Protein AF-A0A945JI12-F1 (afdb_monomer_lite)

Secondary structure (DSSP, 8-state):
---HHHHHHHHHHHHTTSSS-HHHHHHHHHHHHHTTEEEEEE---SSSHHHHHHHHH-TTSEEEE-SSHHHHHHHHHHHHHTT-EEEEE-

Radius of gyration: 12.8 Å; chains: 1; bounding box: 22×30×37 Å

pLDDT: mean 90.48, std 10.07, range [52.56, 98.5]

Sequence (90 aa):
MENLVEASTRSAKRATETGYSADVAQEIADICADCGISLVTTLPDDWIAQTIATFEQDSRFTHVPANREESMVGLCSGAFLSGTGALALM

Foldseek 3Di:
DDDPVRVLVVLLVVLVVAEDDLVVLVVVVVVLVVVQAAEEEEEDDRHHSSSLSNQVPDPSHDYDYDHDPVVQVVVCVVCVVVVHHYYYYD

Structure (mmCIF, N/CA/C/O backbone):
data_AF-A0A945JI12-F1
#
_entry.id   AF-A0A945JI12-F1
#
loop_
_atom_site.group_PDB
_atom_site.id
_atom_site.type_symbol
_atom_site.label_atom_id
_atom_site.label_alt_id
_atom_site.label_comp_id
_atom_site.label_asym_id
_atom_site.label_entity_id
_atom_site.label_seq_id
_atom_site.pdbx_PDB_ins_code
_atom_site.Cartn_x
_atom_site.Cartn_y
_atom_site.Cartn_z
_atom_site.occupancy
_atom_site.B_iso_or_equiv
_atom_site.auth_seq_id
_atom_site.auth_comp_id
_atom_site.auth_asym_id
_atom_site.auth_atom_id
_atom_site.pdbx_PDB_model_num
ATOM 1 N N . MET A 1 1 ? -5.028 10.433 -26.413 1.00 52.56 1 MET A N 1
ATOM 2 C CA . MET A 1 1 ? -4.718 10.783 -25.015 1.00 52.56 1 MET A CA 1
ATOM 3 C C . MET A 1 1 ? -5.236 9.625 -24.203 1.00 52.56 1 MET A C 1
ATOM 5 O O . MET A 1 1 ? -6.429 9.371 -24.258 1.00 52.56 1 MET A O 1
ATOM 9 N N . GLU A 1 2 ? -4.334 8.830 -23.652 1.00 63.88 2 GLU A N 1
ATOM 10 C CA . GLU A 1 2 ? -4.691 7.598 -22.952 1.00 63.88 2 GLU A CA 1
ATOM 11 C C . GLU A 1 2 ? -5.329 7.939 -21.605 1.00 63.88 2 GLU A C 1
ATOM 13 O O . GLU A 1 2 ? -4.895 8.887 -20.944 1.0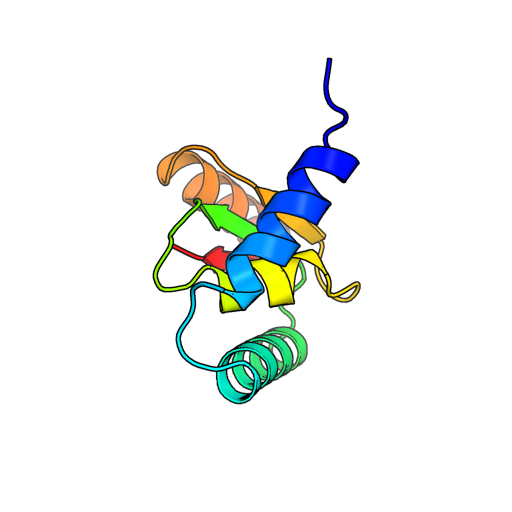0 63.88 2 GLU A O 1
ATOM 18 N N . ASN A 1 3 ? -6.394 7.234 -21.229 1.00 80.12 3 ASN A N 1
ATOM 19 C CA . ASN A 1 3 ? -7.069 7.483 -19.960 1.00 80.12 3 ASN A CA 1
ATOM 20 C C . ASN A 1 3 ? -6.221 6.917 -18.803 1.00 80.12 3 ASN A C 1
ATOM 22 O O . ASN A 1 3 ? -5.576 5.881 -18.950 1.00 80.12 3 ASN A O 1
ATOM 26 N N . LEU A 1 4 ? -6.234 7.569 -17.635 1.00 72.00 4 LEU A N 1
ATOM 27 C CA . LEU A 1 4 ? -5.537 7.108 -16.425 1.00 72.00 4 LEU A CA 1
ATOM 28 C C . LEU A 1 4 ? -5.911 5.664 -16.059 1.00 72.00 4 LEU A C 1
ATOM 30 O O . LEU A 1 4 ? -5.049 4.893 -15.651 1.00 72.00 4 LEU A O 1
ATOM 34 N N . VAL A 1 5 ? -7.171 5.280 -16.289 1.00 75.38 5 VAL A N 1
ATOM 35 C CA . VAL A 1 5 ? -7.664 3.911 -16.062 1.00 75.38 5 VAL A CA 1
ATOM 36 C C . VAL A 1 5 ? -7.009 2.902 -17.014 1.00 75.38 5 VAL A C 1
ATOM 38 O O . VAL A 1 5 ? -6.654 1.798 -16.608 1.00 75.38 5 VAL A O 1
ATOM 41 N N . GLU A 1 6 ? -6.803 3.275 -18.279 1.00 78.88 6 GLU A N 1
ATOM 42 C CA . GLU A 1 6 ? -6.152 2.413 -19.277 1.00 78.88 6 GLU A CA 1
ATOM 43 C C . GLU A 1 6 ? -4.660 2.251 -18.968 1.00 78.88 6 GLU A C 1
ATOM 45 O O . GLU A 1 6 ? -4.117 1.146 -19.051 1.00 78.88 6 GLU A O 1
ATOM 50 N N . ALA A 1 7 ? -4.005 3.339 -18.551 1.00 76.19 7 ALA A N 1
ATOM 51 C CA . ALA A 1 7 ? -2.612 3.315 -18.123 1.00 76.19 7 ALA A CA 1
ATOM 52 C C . ALA A 1 7 ? -2.412 2.435 -16.878 1.00 76.19 7 ALA A C 1
ATOM 54 O O . ALA A 1 7 ? -1.513 1.596 -16.883 1.00 76.19 7 ALA A O 1
ATOM 55 N N . SER A 1 8 ? -3.286 2.577 -15.878 1.00 73.38 8 SER A N 1
ATOM 56 C CA . SER A 1 8 ? -3.354 1.741 -14.671 1.00 73.38 8 SER A CA 1
ATOM 57 C C . SER A 1 8 ? -3.511 0.258 -15.018 1.00 73.38 8 SER A C 1
ATOM 59 O O . SER A 1 8 ? -2.655 -0.562 -14.692 1.00 73.38 8 SER A O 1
ATOM 61 N N . THR A 1 9 ? -4.527 -0.084 -15.817 1.00 78.88 9 THR A N 1
ATOM 62 C CA . THR A 1 9 ? -4.809 -1.478 -16.203 1.00 78.88 9 THR A CA 1
ATOM 63 C C . THR A 1 9 ? -3.621 -2.130 -16.921 1.00 78.88 9 THR A C 1
ATOM 65 O O . THR A 1 9 ? -3.310 -3.304 -16.712 1.00 78.88 9 THR A O 1
ATOM 68 N N . ARG A 1 10 ? -2.918 -1.377 -17.775 1.00 81.38 10 ARG A N 1
ATOM 69 C CA . ARG A 1 10 ? -1.717 -1.873 -18.457 1.00 81.38 10 ARG A CA 1
ATOM 70 C C . ARG A 1 10 ? -0.541 -2.062 -17.501 1.00 81.38 10 ARG A C 1
ATOM 72 O O . ARG A 1 10 ? 0.171 -3.057 -17.640 1.00 81.38 10 ARG A O 1
ATOM 79 N N . SER A 1 11 ? -0.327 -1.131 -16.574 1.00 74.94 11 SER A N 1
ATOM 80 C CA . SER A 1 11 ? 0.708 -1.25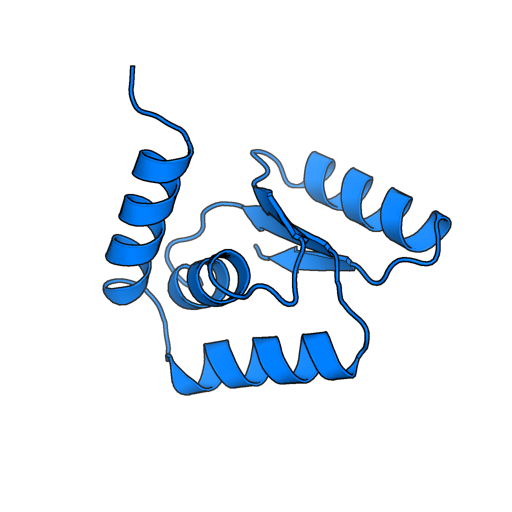7 -15.544 1.00 74.94 11 SER A CA 1
ATOM 81 C C . SER A 1 11 ? 0.461 -2.489 -14.677 1.00 74.94 11 SER A C 1
ATOM 83 O O . SER A 1 11 ? 1.366 -3.304 -14.526 1.00 74.94 11 SER A O 1
ATOM 85 N N . ALA A 1 12 ? -0.782 -2.703 -14.237 1.00 73.50 12 ALA A N 1
ATOM 86 C CA . ALA A 1 12 ? -1.199 -3.891 -13.499 1.00 73.50 12 ALA A CA 1
ATOM 87 C C . ALA A 1 12 ? -0.952 -5.194 -14.277 1.00 73.50 12 ALA A C 1
ATOM 89 O O . ALA A 1 12 ? -0.444 -6.169 -13.727 1.00 73.50 12 ALA A O 1
ATOM 90 N N . LYS A 1 13 ? -1.241 -5.214 -15.584 1.00 78.25 13 LYS A N 1
ATOM 91 C CA . LYS A 1 13 ? -0.931 -6.376 -16.427 1.00 78.25 13 LYS A CA 1
ATOM 92 C C . LYS A 1 13 ? 0.573 -6.655 -16.467 1.00 78.25 13 LYS A C 1
ATOM 94 O O . LYS A 1 13 ? 0.982 -7.791 -16.254 1.00 78.25 13 LYS A O 1
ATOM 99 N N . ARG A 1 14 ? 1.398 -5.630 -16.694 1.00 75.06 14 ARG A N 1
ATOM 100 C CA . ARG A 1 14 ? 2.862 -5.778 -16.737 1.00 75.06 14 ARG A CA 1
ATOM 101 C C . ARG A 1 14 ? 3.437 -6.197 -15.382 1.00 75.06 14 ARG A C 1
ATOM 103 O O . ARG A 1 14 ? 4.353 -7.004 -15.335 1.00 75.06 14 ARG A O 1
ATOM 110 N N . ALA A 1 15 ? 2.847 -5.736 -14.288 1.00 75.12 15 ALA A N 1
ATOM 111 C CA . ALA A 1 15 ? 3.199 -6.153 -12.937 1.00 75.12 15 ALA A CA 1
ATOM 112 C C . ALA A 1 15 ? 2.953 -7.647 -12.658 1.00 75.12 15 ALA A C 1
ATOM 114 O O . ALA A 1 15 ? 3.587 -8.213 -11.781 1.00 75.12 15 ALA A O 1
ATOM 115 N N . THR A 1 16 ? 2.074 -8.327 -13.400 1.00 70.56 16 THR A N 1
ATOM 116 C CA . THR A 1 16 ? 1.972 -9.799 -13.306 1.00 70.56 16 THR A CA 1
ATOM 117 C C . THR A 1 16 ? 3.099 -10.530 -14.046 1.00 70.56 16 THR A C 1
ATOM 119 O O . THR A 1 16 ? 3.300 -11.723 -13.836 1.00 70.56 16 THR A O 1
ATOM 122 N N . GLU A 1 17 ? 3.852 -9.821 -14.893 1.00 76.75 17 GLU A N 1
ATOM 123 C CA . GLU A 1 17 ? 5.028 -10.322 -15.618 1.00 76.75 17 GLU A CA 1
ATOM 124 C C . GLU A 1 17 ? 6.333 -10.032 -14.850 1.00 76.75 17 GLU A C 1
ATOM 126 O O . GLU A 1 17 ? 7.350 -10.684 -15.087 1.00 76.75 17 GLU A O 1
ATOM 131 N N . THR A 1 18 ? 6.304 -9.062 -13.928 1.00 64.81 18 THR A N 1
ATOM 132 C CA . THR A 1 18 ? 7.452 -8.574 -13.153 1.00 64.81 18 THR A CA 1
ATOM 133 C C . THR A 1 18 ? 7.100 -8.471 -11.670 1.00 64.81 18 THR A C 1
ATOM 135 O O . THR A 1 18 ? 6.219 -7.712 -11.282 1.00 64.81 18 THR A O 1
ATOM 138 N N . GLY A 1 19 ? 7.790 -9.213 -10.816 1.00 66.31 19 GLY A N 1
ATOM 139 C CA . GLY A 1 19 ? 7.506 -9.237 -9.386 1.00 66.31 19 GLY A CA 1
ATOM 140 C C . GLY A 1 19 ? 7.879 -10.580 -8.783 1.00 66.31 19 GLY A C 1
ATOM 141 O O . GLY A 1 19 ? 8.138 -11.543 -9.504 1.00 66.31 19 GLY A O 1
ATOM 142 N N . TYR A 1 20 ? 7.985 -10.625 -7.458 1.00 79.06 20 TYR A N 1
ATOM 143 C CA . TYR A 1 20 ? 8.582 -11.777 -6.787 1.00 79.06 20 TYR A CA 1
ATOM 144 C C . TYR A 1 20 ? 7.596 -12.934 -6.567 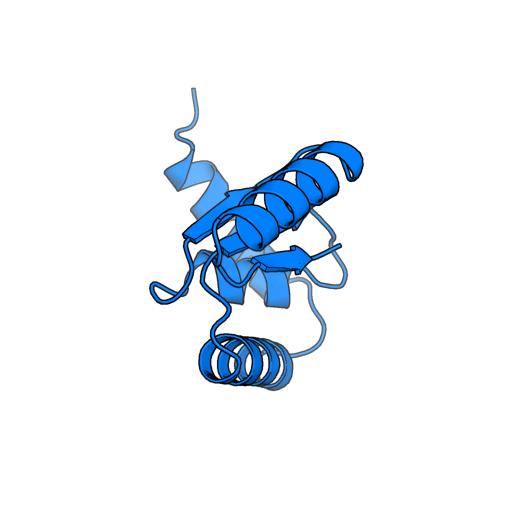1.00 79.06 20 TYR A C 1
ATOM 146 O O . TYR A 1 20 ? 7.926 -14.083 -6.853 1.00 79.06 20 TYR A O 1
ATOM 154 N N . SER A 1 21 ? 6.406 -12.658 -6.021 1.00 89.38 21 SER A N 1
ATOM 155 C CA . SER A 1 21 ? 5.405 -13.681 -5.685 1.00 89.38 21 SER A CA 1
ATOM 156 C C . SER A 1 21 ? 4.016 -13.074 -5.464 1.00 89.38 21 SER A C 1
ATOM 158 O O . SER A 1 21 ? 3.876 -12.100 -4.722 1.00 89.38 21 SER A O 1
ATOM 160 N N . ALA A 1 22 ? 2.989 -13.692 -6.058 1.00 90.25 22 ALA A N 1
ATOM 161 C CA . ALA A 1 22 ? 1.585 -13.303 -5.883 1.00 90.25 22 ALA A CA 1
ATOM 162 C C . ALA A 1 22 ? 1.109 -13.521 -4.447 1.00 90.25 22 ALA A C 1
ATOM 164 O O . ALA A 1 22 ? 0.480 -12.644 -3.865 1.00 90.25 22 ALA A O 1
ATOM 165 N N . ASP A 1 23 ? 1.451 -14.678 -3.881 1.00 94.31 23 ASP A N 1
ATOM 166 C CA . ASP A 1 23 ? 0.999 -15.076 -2.551 1.00 94.31 23 ASP A CA 1
ATOM 167 C C . ASP A 1 23 ? 1.580 -14.140 -1.486 1.00 94.31 23 ASP A C 1
ATOM 169 O O . ASP A 1 23 ? 0.864 -13.691 -0.599 1.00 94.31 23 ASP A O 1
ATOM 173 N N . VAL A 1 24 ? 2.858 -13.766 -1.631 1.00 95.00 24 VAL A N 1
ATOM 174 C CA . VAL A 1 24 ? 3.521 -12.820 -0.719 1.00 95.00 24 VAL A CA 1
ATOM 175 C C . VAL A 1 24 ? 2.943 -11.414 -0.873 1.00 95.00 24 VAL A C 1
ATOM 177 O O . VAL A 1 24 ? 2.716 -10.735 0.123 1.00 95.00 24 VAL A O 1
ATOM 180 N N . ALA A 1 25 ? 2.685 -10.962 -2.104 1.00 95.31 25 ALA A N 1
ATOM 181 C CA . ALA A 1 25 ? 2.063 -9.660 -2.341 1.00 95.31 25 ALA A CA 1
ATOM 182 C C . ALA A 1 25 ? 0.668 -9.572 -1.699 1.00 95.31 25 ALA A C 1
ATOM 184 O O . ALA A 1 25 ? 0.351 -8.570 -1.055 1.00 95.31 25 ALA A O 1
ATOM 185 N N . GLN A 1 26 ? -0.131 -10.634 -1.829 1.00 96.75 26 GLN A N 1
ATOM 186 C CA . GLN A 1 26 ? -1.450 -10.720 -1.212 1.00 96.75 26 GLN A CA 1
ATOM 187 C C . GLN A 1 26 ? -1.360 -10.769 0.318 1.00 96.75 26 GLN A C 1
ATOM 189 O O . GLN A 1 26 ? -2.086 -10.040 0.987 1.00 96.75 26 GLN A O 1
ATOM 194 N N . GLU A 1 27 ? -0.435 -11.556 0.874 1.00 97.94 27 GLU A N 1
ATOM 195 C CA . GLU A 1 27 ? -0.204 -11.632 2.321 1.00 97.94 27 GLU A CA 1
ATOM 196 C C . GLU A 1 27 ? 0.190 -10.266 2.905 1.00 97.94 27 GLU A C 1
ATOM 198 O O . GLU A 1 27 ? -0.344 -9.852 3.934 1.00 97.94 27 GLU A O 1
ATOM 203 N N . ILE A 1 28 ? 1.067 -9.519 2.224 1.00 97.56 28 ILE A N 1
ATOM 204 C CA . ILE A 1 28 ? 1.432 -8.151 2.622 1.00 97.56 28 ILE A CA 1
ATOM 205 C C . ILE A 1 28 ? 0.196 -7.244 2.627 1.00 97.56 28 ILE A C 1
ATOM 207 O O . ILE A 1 28 ? -0.021 -6.518 3.598 1.00 97.56 28 ILE A O 1
ATOM 211 N N . ALA A 1 29 ? -0.616 -7.281 1.567 1.00 97.94 29 ALA A N 1
ATOM 212 C CA . ALA A 1 29 ? -1.831 -6.475 1.480 1.00 97.94 29 ALA A CA 1
ATOM 213 C C . ALA A 1 29 ? -2.817 -6.811 2.611 1.00 97.94 29 ALA A C 1
ATOM 215 O O . ALA A 1 29 ? -3.336 -5.904 3.261 1.00 97.94 29 ALA A O 1
ATOM 216 N N . ASP A 1 30 ? -3.020 -8.093 2.909 1.00 98.44 30 ASP A N 1
ATOM 217 C CA . ASP A 1 30 ? -3.911 -8.534 3.984 1.00 98.44 30 ASP A CA 1
ATOM 218 C C . ASP A 1 30 ? -3.435 -8.050 5.358 1.00 98.44 30 ASP A C 1
ATOM 220 O O . ASP A 1 30 ? -4.209 -7.434 6.092 1.00 98.44 30 ASP A O 1
ATOM 224 N N . ILE A 1 31 ? -2.144 -8.208 5.665 1.00 98.50 31 ILE A N 1
ATOM 225 C CA . ILE A 1 31 ? -1.555 -7.715 6.919 1.00 98.50 31 ILE A CA 1
ATOM 226 C C . ILE A 1 31 ? -1.697 -6.191 7.030 1.00 98.50 31 ILE A C 1
ATOM 228 O O . ILE A 1 31 ? -2.007 -5.667 8.101 1.00 98.50 31 ILE A O 1
ATOM 232 N N . CYS A 1 32 ? -1.487 -5.450 5.939 1.00 98.38 32 CYS A N 1
ATOM 233 C CA . CYS A 1 32 ? -1.652 -3.999 5.944 1.00 98.38 32 CYS A CA 1
ATOM 234 C C . CYS A 1 32 ? -3.105 -3.580 6.211 1.00 98.38 32 CYS A C 1
ATOM 236 O O . CYS A 1 32 ? -3.328 -2.659 7.002 1.00 98.38 32 CYS A O 1
ATOM 238 N N . ALA A 1 33 ? -4.080 -4.254 5.596 1.00 98.12 33 ALA A N 1
ATOM 239 C CA . ALA A 1 33 ? -5.497 -4.004 5.851 1.00 98.12 33 ALA A CA 1
ATOM 240 C C . ALA A 1 33 ? -5.864 -4.293 7.317 1.00 98.12 33 ALA A C 1
ATOM 242 O O . ALA A 1 33 ? -6.512 -3.465 7.960 1.00 98.12 33 ALA A O 1
ATOM 243 N N . ASP A 1 34 ? -5.385 -5.410 7.870 1.00 98.44 34 ASP A N 1
ATOM 244 C CA . ASP A 1 34 ? -5.613 -5.795 9.269 1.00 98.44 34 ASP A CA 1
ATOM 245 C C . ASP A 1 34 ? -4.986 -4.800 10.262 1.00 98.44 34 ASP A C 1
ATOM 247 O O . ASP A 1 34 ? -5.539 -4.538 11.333 1.00 98.44 34 ASP A O 1
ATOM 251 N N . CYS A 1 35 ? -3.867 -4.175 9.887 1.00 98.12 35 CYS A N 1
ATOM 252 C CA . CYS A 1 35 ? -3.235 -3.086 10.637 1.00 98.12 35 CYS A CA 1
ATOM 253 C C . CYS A 1 35 ? -3.961 -1.730 10.507 1.00 98.12 35 CYS A C 1
ATOM 255 O O . CYS A 1 35 ? -3.527 -0.748 11.113 1.00 98.12 35 CYS A O 1
ATOM 257 N N . GLY A 1 36 ? -5.044 -1.642 9.729 1.00 97.81 36 GLY A N 1
ATOM 258 C CA . GLY A 1 36 ? -5.818 -0.413 9.537 1.00 97.81 36 GLY A CA 1
ATOM 259 C C . GLY A 1 36 ? -5.218 0.567 8.522 1.00 97.81 36 GLY A C 1
ATOM 260 O O . GLY A 1 36 ? -5.547 1.757 8.547 1.00 97.81 36 GLY A O 1
ATOM 261 N N . ILE A 1 37 ? -4.341 0.101 7.627 1.00 98.50 37 ILE A N 1
ATOM 262 C CA . ILE A 1 37 ? -3.893 0.901 6.483 1.00 98.50 37 ILE A CA 1
ATOM 263 C C . ILE A 1 37 ? -5.042 1.021 5.484 1.00 98.50 37 ILE A C 1
ATOM 265 O O . ILE A 1 37 ? -5.674 0.035 5.124 1.00 98.50 37 ILE A O 1
ATOM 269 N N . SER A 1 38 ? -5.302 2.243 5.025 1.00 97.69 38 SER A N 1
ATOM 270 C CA . SER A 1 38 ? -6.361 2.528 4.046 1.00 97.69 38 SER A CA 1
ATOM 271 C C . SER A 1 38 ? -5.929 3.509 2.958 1.00 97.69 38 SER A C 1
ATOM 273 O O . SER A 1 38 ? -6.573 3.565 1.917 1.00 97.69 38 SER A O 1
ATOM 275 N N . LEU A 1 39 ? -4.825 4.242 3.145 1.00 98.12 39 LEU A N 1
ATOM 276 C CA . LEU A 1 39 ? -4.192 5.048 2.101 1.00 98.12 39 LEU A CA 1
ATOM 277 C C . LEU A 1 39 ? -2.867 4.405 1.685 1.00 98.12 39 LEU A C 1
ATOM 279 O O . LEU A 1 39 ? -2.011 4.143 2.528 1.00 98.12 39 LEU A O 1
ATOM 283 N N . VAL A 1 40 ? -2.667 4.197 0.389 1.00 98.06 40 VAL A N 1
ATOM 284 C CA . VAL A 1 40 ? -1.422 3.634 -0.142 1.00 98.06 40 VAL A CA 1
ATOM 285 C C . VAL A 1 40 ? -0.902 4.525 -1.250 1.00 98.06 40 VAL A C 1
ATOM 287 O O . VAL A 1 40 ? -1.632 4.871 -2.174 1.00 98.06 40 VAL A O 1
ATOM 290 N N . THR A 1 41 ? 0.367 4.904 -1.170 1.00 97.69 41 THR A N 1
ATOM 291 C CA . THR A 1 41 ? 1.041 5.664 -2.220 1.00 97.69 41 THR A CA 1
ATOM 292 C C . THR A 1 41 ? 2.221 4.883 -2.771 1.00 97.69 41 THR A C 1
ATOM 294 O O . THR A 1 41 ? 2.872 4.145 -2.036 1.00 97.69 41 THR A O 1
ATOM 297 N N . THR A 1 42 ? 2.460 4.974 -4.078 1.00 95.62 42 THR A N 1
ATOM 298 C CA . THR A 1 42 ? 3.441 4.111 -4.749 1.00 95.62 42 THR A CA 1
ATOM 299 C C . THR A 1 42 ? 4.287 4.880 -5.743 1.00 95.62 42 THR A C 1
ATOM 301 O O . THR A 1 42 ? 3.757 5.697 -6.504 1.00 95.62 42 THR A O 1
ATOM 304 N N . LEU A 1 43 ? 5.568 4.534 -5.806 1.00 92.38 43 LEU A N 1
ATOM 305 C CA . LEU A 1 43 ? 6.437 4.820 -6.942 1.00 92.38 43 LEU A CA 1
ATOM 306 C C . LEU A 1 43 ? 6.502 3.606 -7.878 1.00 92.38 43 LEU A C 1
ATOM 308 O O . LEU A 1 43 ? 6.449 2.478 -7.397 1.00 92.38 43 LEU A O 1
ATOM 312 N N . PRO A 1 44 ? 6.622 3.802 -9.203 1.00 87.81 44 PRO A N 1
ATOM 313 C CA . PRO A 1 44 ? 6.876 2.696 -10.117 1.00 87.81 44 PRO A CA 1
ATOM 314 C C . PRO A 1 44 ? 8.232 2.034 -9.831 1.00 87.81 44 PRO A C 1
ATOM 316 O O . PRO A 1 44 ? 9.266 2.689 -9.946 1.00 87.81 44 PRO A O 1
ATOM 319 N N . ASP A 1 45 ? 8.214 0.737 -9.528 1.00 89.00 45 ASP A N 1
ATOM 320 C CA . ASP A 1 45 ? 9.397 -0.107 -9.335 1.00 89.00 45 ASP A CA 1
ATOM 321 C C . ASP A 1 45 ? 9.129 -1.510 -9.915 1.00 89.00 45 ASP A C 1
ATOM 323 O O . ASP A 1 45 ? 8.089 -2.111 -9.641 1.00 89.00 45 ASP A O 1
ATOM 327 N N . ASP A 1 46 ? 10.045 -2.024 -10.745 1.00 87.31 46 ASP A N 1
ATOM 328 C CA . ASP A 1 46 ? 9.873 -3.302 -11.458 1.00 87.31 46 ASP A CA 1
ATOM 329 C C . ASP A 1 46 ? 9.999 -4.535 -10.532 1.00 87.31 46 ASP A C 1
ATOM 331 O O . ASP A 1 46 ? 9.436 -5.590 -10.831 1.00 87.31 46 ASP A O 1
ATOM 335 N N . TRP A 1 47 ? 10.735 -4.442 -9.420 1.00 88.50 47 TRP A N 1
ATOM 336 C CA . TRP A 1 47 ? 10.980 -5.562 -8.501 1.00 88.50 47 TRP A CA 1
ATOM 337 C C . TRP A 1 47 ? 9.768 -5.843 -7.617 1.00 88.50 47 TRP A C 1
ATOM 339 O O . TRP A 1 47 ? 9.471 -7.004 -7.323 1.00 88.50 47 TRP A O 1
ATOM 349 N N . ILE A 1 48 ? 9.053 -4.789 -7.223 1.00 91.88 48 ILE A N 1
ATOM 350 C CA . ILE A 1 48 ? 7.827 -4.882 -6.421 1.00 91.88 48 ILE A CA 1
ATOM 351 C C . ILE A 1 48 ? 6.560 -4.577 -7.226 1.00 91.88 48 ILE A C 1
ATOM 353 O O . ILE A 1 48 ? 5.492 -4.400 -6.638 1.00 91.88 48 ILE A O 1
ATOM 357 N N . ALA A 1 49 ? 6.643 -4.546 -8.559 1.00 91.50 49 ALA A N 1
ATOM 358 C CA . ALA A 1 49 ? 5.518 -4.205 -9.428 1.00 91.50 49 ALA A CA 1
ATOM 359 C C . ALA A 1 49 ? 4.270 -5.052 -9.124 1.00 91.50 49 ALA A C 1
ATOM 361 O O . ALA A 1 49 ? 3.176 -4.503 -9.001 1.00 91.50 49 ALA A O 1
ATOM 362 N N . GLN A 1 50 ? 4.426 -6.362 -8.907 1.00 92.06 50 GLN A N 1
ATOM 363 C CA . GLN A 1 50 ? 3.327 -7.240 -8.491 1.00 92.06 50 GLN A CA 1
ATOM 364 C C . GLN A 1 50 ? 2.664 -6.815 -7.171 1.00 92.06 50 GLN A C 1
ATOM 366 O O . GLN A 1 50 ? 1.436 -6.838 -7.061 1.00 92.06 50 GLN A O 1
ATOM 371 N N . THR A 1 51 ? 3.450 -6.388 -6.182 1.00 95.06 51 THR A N 1
ATOM 372 C CA . THR A 1 51 ? 2.931 -5.854 -4.917 1.00 95.06 51 THR A CA 1
ATOM 373 C C . THR A 1 51 ? 2.172 -4.553 -5.160 1.00 95.06 51 THR A C 1
ATOM 375 O O . THR A 1 51 ? 1.032 -4.431 -4.725 1.00 95.06 51 THR A O 1
ATOM 378 N N . ILE A 1 52 ? 2.740 -3.619 -5.929 1.00 94.69 52 ILE A N 1
ATOM 379 C CA . ILE A 1 52 ? 2.080 -2.354 -6.296 1.00 94.69 52 ILE A CA 1
ATOM 380 C C . ILE A 1 52 ? 0.722 -2.619 -6.958 1.00 94.69 52 ILE A C 1
ATOM 382 O O . ILE A 1 52 ? -0.285 -2.052 -6.541 1.00 94.69 52 ILE A O 1
ATOM 386 N N . ALA A 1 53 ? 0.677 -3.524 -7.937 1.00 93.38 53 ALA A N 1
ATOM 387 C CA . ALA A 1 53 ? -0.550 -3.867 -8.647 1.00 93.38 53 ALA A CA 1
ATOM 388 C C . ALA A 1 53 ? -1.593 -4.556 -7.757 1.00 93.38 53 ALA A C 1
ATOM 390 O O . ALA A 1 53 ? -2.788 -4.405 -8.006 1.00 93.38 53 ALA A O 1
ATOM 391 N N . THR A 1 54 ? -1.154 -5.295 -6.734 1.00 94.94 54 THR A N 1
ATOM 392 C CA . THR A 1 54 ? -2.047 -5.902 -5.736 1.00 94.94 54 THR A CA 1
ATOM 393 C C . THR A 1 54 ? -2.753 -4.815 -4.928 1.00 94.94 54 THR A C 1
ATOM 395 O O . THR A 1 54 ? -3.974 -4.836 -4.815 1.00 94.94 54 THR A O 1
ATOM 398 N N . PHE A 1 55 ? -2.015 -3.807 -4.452 1.00 96.00 55 PHE A N 1
ATOM 399 C CA . PHE A 1 55 ? -2.599 -2.667 -3.737 1.00 96.00 55 PHE A CA 1
ATOM 400 C C . PHE A 1 55 ? -3.463 -1.766 -4.630 1.00 96.00 55 PHE A C 1
ATOM 402 O O . PHE A 1 55 ? -4.477 -1.251 -4.172 1.00 96.00 55 PHE A O 1
ATOM 409 N N . GLU A 1 56 ? -3.087 -1.575 -5.896 1.00 94.06 56 GLU A N 1
ATOM 410 C CA . GLU A 1 56 ? -3.849 -0.770 -6.861 1.00 94.06 56 GLU A CA 1
ATOM 411 C C . GLU A 1 56 ? -5.225 -1.380 -7.186 1.00 94.06 56 GLU A C 1
ATOM 413 O O . GLU A 1 56 ? -6.198 -0.653 -7.383 1.00 94.06 56 GLU A O 1
ATOM 418 N N . GLN A 1 57 ? -5.320 -2.712 -7.240 1.00 92.44 57 GLN A N 1
ATOM 419 C CA . GLN A 1 57 ? -6.554 -3.431 -7.587 1.00 92.44 57 GLN A CA 1
ATOM 420 C C . GLN A 1 57 ? -7.452 -3.733 -6.382 1.00 92.44 57 GLN A C 1
ATOM 422 O O . GLN A 1 57 ? -8.598 -4.159 -6.552 1.00 92.44 57 GLN A O 1
ATOM 427 N N . ASP A 1 58 ? -6.953 -3.528 -5.169 1.00 95.62 58 ASP A N 1
ATOM 428 C CA . ASP A 1 58 ? -7.665 -3.866 -3.952 1.00 95.62 58 ASP A CA 1
ATOM 429 C C . ASP A 1 58 ? -8.487 -2.683 -3.426 1.00 95.62 58 ASP A C 1
ATOM 431 O O . ASP A 1 58 ? -7.974 -1.688 -2.917 1.00 95.62 58 ASP A O 1
ATOM 435 N N . SER A 1 59 ? -9.810 -2.842 -3.497 1.00 96.12 59 SER A N 1
ATOM 436 C CA . SER A 1 59 ? -10.796 -1.848 -3.057 1.00 96.12 59 SER A CA 1
ATOM 437 C C . SER A 1 59 ? -10.737 -1.465 -1.569 1.00 96.12 59 SER A C 1
ATOM 439 O O . SER A 1 59 ? -11.385 -0.493 -1.180 1.00 96.12 59 SER A O 1
ATOM 441 N N . ARG A 1 60 ? -9.989 -2.201 -0.730 1.00 97.75 60 ARG A N 1
ATOM 442 C CA . ARG A 1 60 ? -9.734 -1.833 0.675 1.00 97.75 60 ARG A CA 1
ATOM 443 C C . ARG A 1 60 ? -8.848 -0.590 0.796 1.00 97.75 60 ARG A C 1
ATOM 445 O O . ARG A 1 60 ? -8.909 0.093 1.818 1.00 97.75 60 ARG A O 1
ATOM 452 N N . PHE A 1 61 ? -8.054 -0.281 -0.231 1.00 98.00 61 PHE A N 1
ATOM 453 C CA . PHE A 1 61 ? -7.096 0.816 -0.217 1.00 98.00 61 PHE A CA 1
ATOM 454 C C . PHE A 1 61 ? -7.494 1.941 -1.171 1.00 98.00 61 PHE A C 1
ATOM 456 O O . PHE A 1 61 ? -7.925 1.736 -2.302 1.00 98.00 61 PHE A O 1
ATOM 463 N N . THR A 1 62 ? -7.275 3.174 -0.727 1.00 96.88 62 THR A N 1
ATOM 464 C CA . THR A 1 62 ? -7.193 4.339 -1.604 1.00 96.88 62 THR A CA 1
ATOM 465 C C . THR A 1 62 ? -5.768 4.422 -2.132 1.00 96.88 62 THR A C 1
ATOM 467 O O . THR A 1 62 ? -4.854 4.805 -1.401 1.00 96.88 62 THR A O 1
ATOM 470 N N . HIS A 1 63 ? -5.574 4.047 -3.392 1.00 95.88 63 HIS A N 1
ATOM 471 C CA . HIS A 1 63 ? -4.271 4.092 -4.049 1.00 95.88 63 HIS A CA 1
ATOM 472 C C 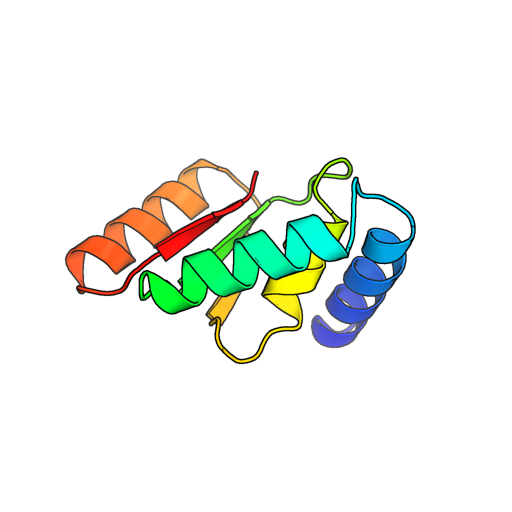. HIS A 1 63 ? -4.010 5.460 -4.697 1.00 95.88 63 HIS A C 1
ATOM 474 O O . HIS A 1 63 ? -4.848 5.990 -5.428 1.00 95.88 63 HIS A O 1
ATOM 480 N N . VAL A 1 64 ? -2.845 6.048 -4.414 1.00 95.25 64 VAL A N 1
ATOM 481 C CA . VAL A 1 64 ? -2.398 7.336 -4.962 1.00 95.25 64 VAL A CA 1
ATOM 482 C C . VAL A 1 64 ? -0.990 7.182 -5.549 1.00 95.25 64 VAL A C 1
ATOM 484 O O . VAL A 1 64 ? -0.010 7.200 -4.796 1.00 95.25 64 VAL A O 1
ATOM 487 N N . PRO A 1 65 ? -0.838 7.063 -6.879 1.00 93.19 65 PRO A N 1
ATOM 488 C CA . PRO A 1 65 ? 0.482 7.002 -7.492 1.00 93.19 65 PRO A CA 1
ATOM 489 C C . PRO A 1 65 ? 1.227 8.331 -7.308 1.00 93.19 65 PRO A C 1
ATOM 491 O O . PRO A 1 65 ? 0.650 9.413 -7.446 1.00 93.19 65 PRO A O 1
ATOM 494 N N . ALA A 1 66 ? 2.5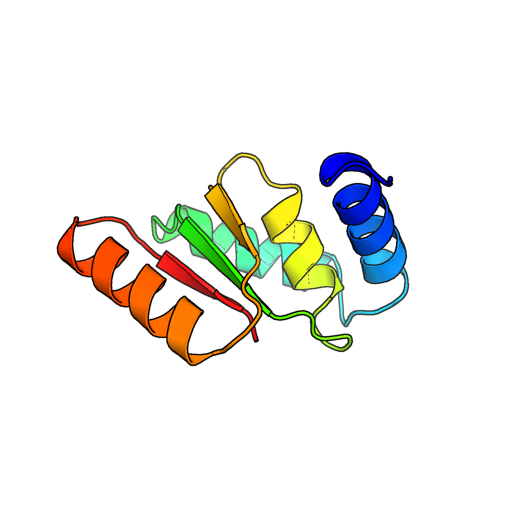23 8.252 -7.019 1.00 92.50 66 ALA A N 1
ATOM 495 C CA . ALA A 1 66 ? 3.407 9.397 -6.863 1.00 92.50 66 ALA A CA 1
ATOM 496 C C . ALA A 1 66 ? 4.571 9.321 -7.858 1.00 92.50 66 ALA A C 1
ATOM 498 O O . ALA A 1 66 ? 4.960 8.252 -8.311 1.00 92.50 66 ALA A O 1
ATOM 499 N N . ASN A 1 67 ? 5.142 10.482 -8.185 1.00 88.81 67 ASN A N 1
ATOM 500 C CA . ASN A 1 67 ? 6.299 10.578 -9.084 1.00 88.81 67 ASN A CA 1
ATOM 501 C C . ASN A 1 67 ? 7.621 10.778 -8.339 1.00 88.81 67 ASN A C 1
ATOM 503 O O . ASN A 1 67 ? 8.679 10.763 -8.964 1.00 88.81 67 ASN A O 1
ATOM 507 N N . ARG A 1 68 ? 7.563 11.065 -7.034 1.00 92.56 68 ARG A N 1
ATOM 508 C CA . ARG A 1 68 ? 8.734 11.386 -6.221 1.00 92.56 68 ARG A CA 1
ATOM 509 C C . ARG A 1 68 ? 8.550 10.932 -4.780 1.00 92.56 68 ARG A C 1
ATOM 511 O O . ARG A 1 68 ? 7.450 11.055 -4.235 1.00 92.56 68 ARG A O 1
ATOM 518 N N . GLU A 1 69 ? 9.635 10.484 -4.161 1.00 95.06 69 GLU A N 1
ATOM 519 C CA . GLU A 1 69 ? 9.643 9.997 -2.778 1.00 95.06 69 GLU A CA 1
ATOM 520 C C . GLU A 1 69 ? 9.184 11.074 -1.793 1.00 95.06 69 GLU A C 1
ATOM 522 O O . GLU A 1 69 ? 8.368 10.802 -0.913 1.00 95.06 69 GLU A O 1
ATOM 527 N N . GLU A 1 70 ? 9.589 12.333 -1.991 1.00 96.62 70 GLU A N 1
ATOM 528 C CA . GLU A 1 70 ? 9.182 13.429 -1.109 1.00 96.62 70 GLU A CA 1
ATOM 529 C C . GLU A 1 70 ? 7.664 13.669 -1.108 1.00 96.62 70 GLU A C 1
ATOM 531 O O . GLU A 1 70 ? 7.099 14.092 -0.098 1.00 96.62 70 GLU A O 1
ATOM 536 N N . SER A 1 71 ? 6.985 13.365 -2.221 1.00 95.38 71 SER A N 1
ATOM 537 C CA . SER A 1 71 ? 5.527 13.498 -2.315 1.00 95.38 71 SER A CA 1
ATOM 538 C C . SER A 1 71 ? 4.830 12.418 -1.491 1.00 95.38 71 SER A C 1
ATOM 540 O O . SER A 1 71 ? 3.856 12.713 -0.801 1.00 95.38 71 SER A O 1
ATOM 542 N N . MET A 1 72 ? 5.366 11.194 -1.500 1.00 96.19 72 MET A N 1
ATOM 543 C CA . MET A 1 72 ? 4.857 10.094 -0.680 1.00 96.19 72 MET A CA 1
ATOM 544 C C . MET A 1 72 ? 5.034 10.379 0.809 1.00 96.19 72 MET A C 1
ATOM 546 O O . MET A 1 72 ? 4.099 10.193 1.584 1.00 96.19 72 MET A O 1
ATOM 550 N N . VAL A 1 73 ? 6.195 10.911 1.207 1.00 96.88 73 VAL A N 1
ATOM 551 C CA . VAL A 1 73 ? 6.445 11.325 2.597 1.00 96.88 73 VAL A CA 1
ATOM 552 C C . VAL A 1 73 ? 5.430 12.377 3.042 1.00 96.88 73 VAL A C 1
ATOM 554 O O . VAL A 1 73 ? 4.868 12.258 4.131 1.00 96.88 73 VAL A O 1
ATOM 557 N N . GLY A 1 74 ? 5.149 13.379 2.203 1.00 97.12 74 GLY A N 1
ATOM 558 C CA . GLY A 1 74 ? 4.127 14.389 2.484 1.00 97.12 74 GLY A CA 1
ATOM 559 C C . GLY A 1 74 ? 2.722 13.797 2.641 1.00 97.12 74 GLY A C 1
ATOM 560 O O . GLY A 1 74 ? 2.034 14.114 3.613 1.00 97.12 74 GLY A O 1
ATOM 561 N N . LEU A 1 75 ? 2.317 12.903 1.730 1.00 96.50 75 LEU A N 1
ATOM 562 C CA . LEU A 1 75 ? 1.023 12.213 1.783 1.00 96.50 75 LEU A CA 1
ATOM 563 C C . LEU A 1 75 ? 0.877 11.370 3.055 1.00 96.50 75 LEU A C 1
ATOM 565 O O . LEU A 1 75 ? -0.096 11.540 3.788 1.00 96.50 75 LEU A O 1
ATOM 569 N N . CYS A 1 76 ? 1.859 10.517 3.358 1.00 97.25 76 CYS A N 1
ATOM 570 C CA . CYS A 1 76 ? 1.832 9.659 4.543 1.00 97.25 76 CYS A CA 1
ATOM 571 C C . CYS A 1 76 ? 1.868 10.472 5.842 1.00 97.25 76 CYS A C 1
ATOM 573 O O . CYS A 1 76 ? 1.143 10.158 6.784 1.00 97.25 76 CYS A O 1
ATOM 575 N N . SER A 1 77 ? 2.654 11.553 5.888 1.00 97.88 77 SER A N 1
ATOM 576 C CA . SER A 1 77 ? 2.697 12.451 7.049 1.00 97.88 77 SER A CA 1
ATOM 577 C C . SER A 1 77 ? 1.345 13.128 7.280 1.00 97.88 77 SER A C 1
ATOM 579 O O . SER A 1 77 ? 0.850 13.158 8.405 1.00 97.88 77 SER A O 1
ATOM 581 N N . GLY A 1 78 ? 0.719 13.645 6.217 1.00 97.69 78 GLY A N 1
ATOM 582 C CA . GLY A 1 78 ? -0.610 14.253 6.295 1.00 97.69 78 GLY A CA 1
ATOM 583 C C . GLY A 1 78 ? -1.688 13.258 6.729 1.00 97.69 78 GLY A C 1
ATOM 584 O O . GLY A 1 78 ? -2.511 13.589 7.579 1.00 97.69 78 GLY A O 1
ATOM 585 N N . ALA A 1 79 ? -1.649 12.035 6.196 1.00 97.69 79 ALA A N 1
ATOM 586 C CA . ALA A 1 79 ? -2.563 10.959 6.567 1.00 97.69 79 ALA A CA 1
ATOM 587 C C . ALA A 1 79 ? -2.412 10.552 8.038 1.00 97.69 79 ALA A C 1
ATOM 589 O O . ALA A 1 79 ? -3.403 10.456 8.757 1.00 97.69 79 ALA A O 1
ATOM 590 N N . PHE A 1 80 ? -1.180 10.412 8.531 1.00 97.44 80 PHE A N 1
ATOM 591 C CA . PHE A 1 80 ? -0.942 10.129 9.944 1.00 97.44 80 PHE A CA 1
ATOM 592 C C . PHE A 1 80 ? -1.512 11.231 10.849 1.00 97.44 80 PHE A C 1
ATOM 594 O O . PHE A 1 80 ? -2.212 10.943 11.819 1.00 97.44 80 PHE A O 1
ATOM 601 N N . LEU A 1 81 ? -1.274 12.501 10.504 1.00 98.06 81 LEU A N 1
ATOM 602 C CA . LEU A 1 81 ? -1.795 13.646 11.258 1.00 98.06 81 LEU A CA 1
ATOM 603 C C . LEU A 1 81 ? -3.328 13.750 11.220 1.00 98.06 81 LEU A C 1
ATOM 605 O O . LEU A 1 81 ? -3.913 14.327 12.136 1.00 98.06 81 LEU A O 1
ATOM 609 N N . SER A 1 82 ? -3.985 13.190 10.200 1.00 96.75 82 SER A N 1
ATOM 610 C CA . SER A 1 82 ? -5.447 13.099 10.123 1.00 96.75 82 SER A CA 1
ATOM 611 C C . SER A 1 82 ? -6.024 11.841 10.788 1.00 96.75 82 SER A C 1
ATOM 613 O O . SER A 1 82 ? -7.243 11.680 10.817 1.00 96.75 82 SER A O 1
ATOM 615 N N . GLY A 1 83 ? -5.177 10.961 11.337 1.00 97.19 83 GLY A N 1
ATOM 616 C CA . GLY A 1 83 ? -5.584 9.696 11.955 1.00 97.19 83 GLY A CA 1
ATOM 617 C C . GLY A 1 83 ? -5.849 8.561 10.959 1.00 97.19 83 GLY A C 1
ATOM 618 O O . GLY A 1 83 ? -6.494 7.580 11.316 1.00 97.19 83 GLY A O 1
ATOM 619 N N . THR A 1 84 ? -5.373 8.684 9.719 1.00 97.69 84 THR A N 1
ATOM 620 C CA . THR A 1 84 ? -5.506 7.670 8.664 1.00 97.69 84 THR A CA 1
ATOM 621 C C . THR A 1 84 ? -4.225 6.845 8.550 1.00 97.69 84 THR A C 1
ATOM 623 O O . THR A 1 84 ? -3.139 7.394 8.362 1.00 97.69 84 THR A O 1
ATOM 626 N N . GLY A 1 85 ? -4.341 5.516 8.626 1.00 98.06 85 GLY A N 1
ATOM 627 C CA . GLY A 1 85 ? -3.221 4.608 8.381 1.00 98.06 85 GLY A CA 1
ATOM 628 C C . GLY A 1 85 ? -2.759 4.676 6.924 1.00 98.06 85 GLY A C 1
ATOM 629 O O . GLY A 1 85 ? -3.567 4.478 6.011 1.00 98.06 85 GLY A O 1
ATOM 630 N N . ALA A 1 86 ? -1.469 4.949 6.713 1.00 98.00 86 ALA A N 1
ATOM 631 C CA . ALA A 1 86 ? -0.886 5.124 5.388 1.00 98.00 86 ALA A CA 1
ATOM 632 C C . ALA A 1 86 ? 0.391 4.302 5.178 1.00 98.00 86 ALA A C 1
ATOM 634 O O . ALA A 1 86 ? 1.180 4.117 6.105 1.00 98.00 86 ALA A O 1
ATOM 635 N N . LEU A 1 87 ? 0.596 3.854 3.941 1.00 97.94 87 LEU A N 1
ATOM 636 C CA . LEU A 1 87 ? 1.762 3.094 3.497 1.00 97.9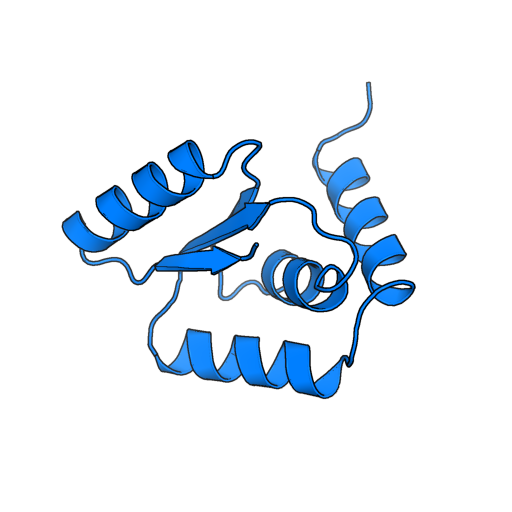4 87 LEU A CA 1
ATOM 637 C C . LEU A 1 87 ? 2.338 3.705 2.217 1.00 97.94 87 LEU A C 1
ATOM 639 O O . LEU A 1 87 ? 1.591 4.095 1.321 1.00 97.94 87 LEU A O 1
ATOM 643 N N . ALA A 1 88 ? 3.667 3.744 2.122 1.00 97.31 88 ALA A N 1
ATOM 644 C CA . ALA A 1 88 ? 4.382 4.037 0.885 1.00 97.31 88 ALA A CA 1
ATOM 645 C C . ALA A 1 88 ? 5.071 2.763 0.372 1.00 97.31 88 ALA A C 1
ATOM 647 O O . ALA A 1 88 ? 5.739 2.084 1.153 1.00 97.31 88 ALA A O 1
ATOM 648 N N . LEU A 1 89 ? 4.910 2.454 -0.916 1.00 94.69 89 LEU A N 1
ATOM 649 C CA . LEU A 1 89 ? 5.629 1.380 -1.609 1.00 94.69 89 LEU A CA 1
ATOM 650 C C . LEU A 1 89 ? 6.663 1.990 -2.559 1.00 94.69 89 LEU A C 1
ATOM 652 O O . LEU A 1 89 ? 6.331 2.868 -3.364 1.00 94.69 89 LEU A O 1
ATOM 656 N N . MET A 1 90 ? 7.898 1.515 -2.439 1.00 87.75 90 MET A N 1
ATOM 657 C CA . MET A 1 90 ? 9.079 1.932 -3.191 1.00 87.75 90 MET A CA 1
ATOM 658 C C . MET A 1 90 ? 10.068 0.780 -3.281 1.00 87.75 90 MET A C 1
ATOM 660 O O . MET A 1 90 ? 10.072 -0.049 -2.338 1.00 87.75 90 MET A O 1
#